Protein AF-A0A3D0R6S1-F1 (afdb_monomer_lite)

Secondary structure (DSSP, 8-state):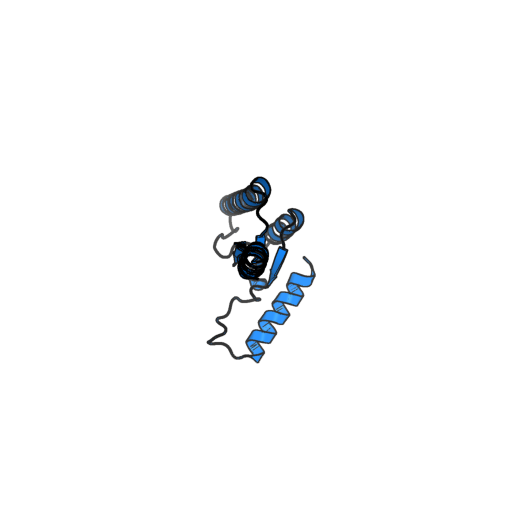
-HHHHHHHHHHHHHT--PPP----EEEEEETTSS----SHHHHHHHHHHHHHHHHHHHHTT--EEEEE-GGG--TTTHHHHHHHHHTT-EEEE--SS---GGGS-HHHHHHHHHHHHHHHTT-

Structure (mmCIF, N/CA/C/O backbone):
data_AF-A0A3D0R6S1-F1
#
_entry.id   AF-A0A3D0R6S1-F1
#
loop_
_atom_site.group_PDB
_atom_site.id
_atom_site.type_symbol
_atom_site.label_atom_id
_atom_site.label_alt_id
_atom_site.label_comp_id
_atom_site.label_asym_id
_atom_site.label_entity_id
_atom_site.label_seq_id
_atom_site.pdbx_PDB_ins_code
_atom_site.Cartn_x
_atom_site.Cartn_y
_atom_site.Cartn_z
_atom_site.occupancy
_atom_site.B_iso_or_equiv
_atom_site.auth_seq_id
_atom_site.auth_comp_id
_atom_site.auth_asym_id
_atom_site.auth_atom_id
_atom_site.pdbx_PDB_model_num
ATOM 1 N N . MET A 1 1 ? -55.504 -23.210 16.073 1.00 69.56 1 MET A N 1
ATOM 2 C CA . MET A 1 1 ? -54.594 -23.336 14.905 1.00 69.56 1 MET A CA 1
ATOM 3 C C . MET A 1 1 ? -54.189 -21.994 14.305 1.00 69.56 1 MET A C 1
ATOM 5 O O . MET A 1 1 ? -53.000 -21.746 14.192 1.00 69.56 1 MET A O 1
ATOM 9 N N . ARG A 1 2 ? -55.126 -21.107 13.949 1.00 77.31 2 ARG A N 1
ATOM 10 C CA . ARG A 1 2 ? -54.822 -19.844 13.248 1.00 77.31 2 ARG A CA 1
ATOM 11 C C . ARG A 1 2 ? -53.953 -18.862 14.054 1.00 77.31 2 ARG A C 1
ATOM 13 O O . ARG A 1 2 ? -52.995 -18.320 13.527 1.00 77.31 2 ARG A O 1
ATOM 20 N N . SER A 1 3 ? -54.228 -18.709 15.346 1.00 76.56 3 SER A N 1
ATOM 21 C CA . SER A 1 3 ? -53.427 -17.905 16.282 1.00 76.56 3 SER A CA 1
ATOM 22 C C . SER A 1 3 ? -52.035 -18.492 16.549 1.00 76.56 3 SER A C 1
ATOM 24 O O . SER A 1 3 ? -51.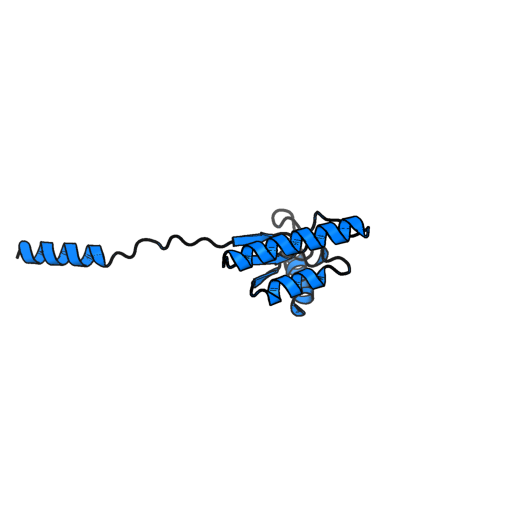077 -17.743 16.690 1.00 76.56 3 SER A O 1
ATOM 26 N N . PHE A 1 4 ? -51.905 -19.822 16.535 1.00 83.25 4 PHE A N 1
ATOM 27 C CA . PHE A 1 4 ? -50.611 -20.505 16.627 1.00 83.25 4 PHE A CA 1
ATOM 28 C C . PHE A 1 4 ? -49.764 -20.266 15.370 1.00 83.25 4 PHE A C 1
ATOM 30 O O . PHE A 1 4 ? -48.599 -19.909 15.473 1.00 83.25 4 PHE A O 1
ATOM 37 N N . LEU A 1 5 ? -50.372 -20.365 14.184 1.00 78.88 5 LEU A N 1
ATOM 38 C CA . LEU A 1 5 ? -49.717 -20.050 12.910 1.00 78.88 5 LEU A CA 1
ATOM 39 C C . LEU A 1 5 ? -49.250 -18.591 12.838 1.00 78.88 5 LEU A C 1
ATOM 41 O O . LEU A 1 5 ? -48.135 -18.345 12.396 1.00 78.88 5 LEU A O 1
ATOM 45 N N . ILE A 1 6 ? -50.058 -17.638 13.314 1.00 81.06 6 ILE A N 1
ATOM 46 C CA . ILE A 1 6 ? -49.673 -16.217 13.378 1.00 81.06 6 ILE A CA 1
ATOM 47 C C . ILE A 1 6 ? -48.500 -16.012 14.345 1.00 81.06 6 ILE A C 1
ATOM 49 O O . ILE A 1 6 ? -47.549 -15.315 14.006 1.00 81.06 6 ILE A O 1
ATOM 53 N N . ALA A 1 7 ? -48.525 -16.650 15.519 1.00 81.00 7 ALA A N 1
ATOM 54 C CA . ALA A 1 7 ? -47.427 -16.566 16.481 1.00 81.00 7 ALA A CA 1
ATOM 55 C C . ALA A 1 7 ? -46.117 -17.144 15.914 1.00 81.00 7 ALA A C 1
ATOM 57 O O . ALA A 1 7 ? -45.063 -16.531 16.064 1.00 81.00 7 ALA A O 1
ATOM 58 N N . VAL A 1 8 ? -46.194 -18.274 15.202 1.00 81.88 8 VAL A N 1
ATOM 59 C CA . VAL A 1 8 ? -45.047 -18.885 14.513 1.00 81.88 8 VAL A CA 1
ATOM 60 C C . VAL A 1 8 ? -44.512 -17.964 13.411 1.00 81.88 8 VAL A C 1
ATOM 62 O O . VAL A 1 8 ? -43.308 -17.734 13.350 1.00 81.88 8 VAL A O 1
ATOM 65 N N . PHE A 1 9 ? -45.378 -17.380 12.579 1.00 76.62 9 PHE A N 1
ATOM 66 C CA . PHE A 1 9 ? -44.953 -16.502 11.481 1.00 76.62 9 PHE A CA 1
ATOM 67 C C . PHE A 1 9 ? -44.290 -15.205 11.980 1.00 76.62 9 PHE A C 1
ATOM 69 O O . PHE A 1 9 ? -43.270 -14.771 11.438 1.00 76.62 9 PHE A O 1
ATOM 76 N N . SER A 1 10 ? -44.819 -14.617 13.057 1.00 74.62 10 SER A N 1
ATOM 77 C CA . SER A 1 10 ? -44.218 -13.446 13.701 1.00 74.62 10 SER A CA 1
ATOM 78 C C . SER A 1 10 ? -42.859 -13.778 14.316 1.00 74.62 10 SER A C 1
ATOM 80 O O . SER A 1 10 ? -41.918 -13.012 14.142 1.00 74.62 10 SER A O 1
ATOM 82 N N . PHE A 1 11 ? -42.716 -14.940 14.964 1.00 75.25 11 PHE A N 1
ATOM 83 C CA . PHE A 1 11 ? -41.446 -15.375 15.555 1.00 75.25 11 PHE A CA 1
ATOM 84 C C . PHE A 1 11 ? -40.350 -15.596 14.498 1.00 75.25 11 PHE A C 1
ATOM 86 O O . PHE A 1 11 ? -39.215 -15.168 14.690 1.00 75.25 11 PHE A O 1
ATOM 93 N N . VAL A 1 12 ? -40.695 -16.172 13.340 1.00 74.31 12 VAL A N 1
ATOM 94 C CA . VAL A 1 12 ? -39.759 -16.364 12.213 1.00 74.31 12 VAL A CA 1
ATOM 95 C C . VAL A 1 12 ? -39.303 -15.028 11.606 1.00 74.31 12 VAL A C 1
ATOM 97 O O . VAL A 1 12 ? -38.155 -14.897 11.186 1.00 74.31 12 VAL A O 1
ATOM 100 N N . SER A 1 13 ? -40.160 -14.004 11.620 1.00 67.12 13 SER A N 1
ATOM 101 C CA . SER A 1 13 ? -39.821 -12.669 11.103 1.00 67.12 13 SER A CA 1
ATOM 102 C C . SER A 1 13 ? -38.789 -11.935 11.977 1.00 67.12 13 SER A C 1
ATOM 104 O O . SER A 1 13 ? -37.973 -11.186 11.449 1.00 67.12 13 SER A O 1
ATOM 106 N N . PHE A 1 14 ? -38.760 -12.191 13.292 1.00 64.06 14 PHE A N 1
ATOM 107 C CA . PHE A 1 14 ? -37.739 -11.650 14.207 1.00 64.06 14 PHE A CA 1
ATOM 108 C C . PHE A 1 14 ? -36.367 -12.330 14.075 1.00 64.06 14 PHE A C 1
ATOM 110 O O . PHE A 1 14 ? -35.365 -11.759 14.496 1.00 64.06 14 PHE A O 1
ATOM 117 N N . LEU A 1 15 ? -36.307 -13.526 13.479 1.00 64.69 15 LEU A N 1
ATOM 118 C CA . LEU A 1 15 ? -35.059 -14.251 13.204 1.00 64.69 15 LEU A CA 1
ATOM 119 C C . LEU A 1 15 ? -34.426 -13.868 11.859 1.00 64.69 15 LEU A C 1
ATOM 121 O O . LEU A 1 15 ? -33.357 -14.371 11.512 1.00 64.69 15 LEU A O 1
ATOM 125 N N . SER A 1 16 ? -35.069 -12.985 11.091 1.00 66.25 16 SER A N 1
ATOM 126 C CA . SER A 1 16 ? -34.492 -12.457 9.859 1.00 66.25 16 SER A CA 1
ATOM 127 C C . SER A 1 16 ? -33.424 -11.421 10.205 1.00 66.25 16 SER A C 1
ATOM 129 O O . SER A 1 16 ? -33.709 -10.233 10.347 1.00 66.25 16 SER A O 1
ATOM 131 N N . PHE A 1 17 ? -32.179 -11.876 10.348 1.00 69.19 17 PHE A N 1
ATOM 132 C CA . PHE A 1 17 ? -31.012 -10.999 10.344 1.00 69.19 17 PHE A CA 1
ATOM 133 C C . PHE A 1 17 ? -30.964 -10.275 8.994 1.00 69.19 17 PHE A C 1
ATOM 135 O O . PHE A 1 17 ? -30.665 -10.873 7.961 1.00 69.19 17 PHE A O 1
ATOM 142 N N . GLY A 1 18 ? -31.317 -8.989 8.987 1.00 69.19 18 GLY A N 1
ATOM 143 C CA . GLY A 1 18 ? -31.090 -8.129 7.831 1.00 69.19 18 GLY A CA 1
ATOM 144 C C . GLY A 1 18 ? -29.599 -8.084 7.492 1.00 69.19 18 GLY A C 1
ATOM 145 O O . GLY A 1 18 ? -28.757 -8.202 8.381 1.00 69.19 18 GLY A O 1
ATOM 146 N N . GLN A 1 19 ? -29.279 -7.917 6.209 1.00 74.31 19 GLN A N 1
ATOM 147 C CA . GLN A 1 19 ? -27.900 -7.817 5.728 1.00 74.31 19 GLN A CA 1
ATOM 148 C C . GLN A 1 19 ? -27.116 -6.781 6.552 1.00 74.31 19 GLN A C 1
ATOM 150 O O . GLN A 1 19 ? -27.548 -5.630 6.681 1.00 74.31 19 GLN A O 1
ATOM 155 N N . THR A 1 20 ? -25.978 -7.189 7.118 1.00 77.25 20 THR A N 1
ATOM 156 C CA . THR A 1 20 ? -25.064 -6.285 7.820 1.00 77.25 20 THR A CA 1
ATOM 157 C C . THR A 1 20 ? -24.597 -5.203 6.849 1.00 77.25 20 THR A C 1
ATOM 159 O O . THR A 1 20 ? -24.156 -5.482 5.733 1.00 77.25 20 THR A O 1
ATOM 162 N N . ARG A 1 21 ? -24.759 -3.935 7.240 1.00 85.94 21 ARG A N 1
ATOM 163 C CA . ARG A 1 21 ? -24.334 -2.781 6.435 1.00 85.94 21 ARG A CA 1
ATOM 164 C C . ARG A 1 21 ? -22.883 -2.456 6.752 1.00 85.94 21 ARG A C 1
ATOM 166 O O . ARG A 1 21 ? -22.597 -1.481 7.437 1.00 85.94 21 ARG A O 1
ATOM 173 N N . GLU A 1 22 ? -21.993 -3.316 6.288 1.00 90.81 22 GLU A N 1
ATOM 174 C CA . GLU A 1 22 ? -20.554 -3.163 6.474 1.00 90.81 22 GLU A CA 1
ATOM 175 C C . GLU A 1 22 ? -19.912 -2.587 5.213 1.00 90.81 22 GLU A C 1
ATOM 177 O O . GLU A 1 22 ? -20.340 -2.863 4.090 1.00 90.81 22 GLU A O 1
ATOM 182 N N . ILE A 1 23 ? -18.878 -1.773 5.413 1.00 93.88 23 ILE A N 1
ATOM 183 C CA . ILE A 1 23 ? -18.016 -1.269 4.347 1.00 93.88 23 ILE A CA 1
ATOM 184 C C . ILE A 1 23 ? -16.562 -1.535 4.729 1.00 93.88 23 ILE A C 1
ATOM 186 O O . ILE A 1 23 ? -16.203 -1.460 5.903 1.00 93.88 23 ILE A O 1
ATOM 190 N N . ALA A 1 24 ? -15.727 -1.826 3.735 1.00 96.06 24 ALA A N 1
ATOM 191 C CA . ALA A 1 24 ? -14.282 -1.893 3.899 1.00 96.06 24 ALA A CA 1
ATOM 192 C C . ALA A 1 24 ? -13.657 -0.619 3.326 1.00 96.06 24 ALA A C 1
ATOM 194 O O . ALA A 1 24 ? -13.965 -0.233 2.198 1.00 96.06 24 ALA A O 1
ATOM 195 N N . ILE A 1 25 ? -12.777 0.021 4.096 1.00 97.19 25 ILE A N 1
ATOM 196 C CA . ILE A 1 25 ? -11.981 1.151 3.616 1.00 97.19 25 ILE A CA 1
ATOM 197 C C . ILE A 1 25 ? -10.637 0.619 3.126 1.00 97.19 25 ILE A C 1
ATOM 199 O O . ILE A 1 25 ? -9.860 0.045 3.896 1.00 97.19 25 ILE A O 1
ATOM 203 N N . THR A 1 26 ? -10.367 0.812 1.838 1.00 97.50 26 THR A N 1
ATOM 204 C CA . THR A 1 26 ? -9.099 0.450 1.202 1.00 97.50 26 THR A CA 1
ATOM 205 C C . THR A 1 26 ? -8.412 1.687 0.642 1.00 97.50 26 THR A C 1
ATOM 207 O O . THR A 1 26 ? -9.071 2.644 0.233 1.00 97.50 26 THR A O 1
ATOM 210 N N . ILE A 1 27 ? -7.080 1.691 0.672 1.00 96.00 27 ILE A N 1
ATOM 211 C CA . ILE A 1 27 ? -6.255 2.813 0.220 1.00 96.00 27 ILE A CA 1
ATOM 212 C C . ILE A 1 27 ? -5.219 2.270 -0.752 1.00 96.00 27 ILE A C 1
ATOM 214 O O . ILE A 1 27 ? -4.276 1.603 -0.331 1.00 96.00 27 ILE A O 1
ATOM 218 N N . ASP A 1 28 ? -5.397 2.562 -2.033 1.00 95.31 28 ASP A N 1
ATOM 219 C CA . ASP A 1 28 ? -4.476 2.128 -3.081 1.00 95.31 28 ASP A CA 1
ATOM 220 C C . ASP A 1 28 ? -3.298 3.102 -3.218 1.00 95.31 28 ASP A C 1
ATOM 222 O O . ASP A 1 28 ? -3.289 4.203 -2.655 1.00 95.31 28 ASP A O 1
ATOM 226 N N . ASP A 1 29 ? -2.289 2.685 -3.978 1.00 93.50 29 ASP A N 1
ATOM 227 C CA . ASP A 1 29 ? -1.135 3.501 -4.361 1.00 93.50 29 ASP A CA 1
ATOM 228 C C . ASP A 1 29 ? -0.277 4.019 -3.194 1.00 93.50 29 ASP A C 1
ATOM 230 O O . ASP A 1 29 ? 0.411 5.049 -3.294 1.00 93.50 29 ASP A O 1
ATOM 234 N N . LEU A 1 30 ? -0.253 3.267 -2.088 1.00 93.44 30 LEU A N 1
ATOM 235 C CA . LEU A 1 30 ? 0.719 3.489 -1.024 1.00 93.44 30 LEU A CA 1
ATOM 236 C C . LEU A 1 30 ? 2.153 3.212 -1.522 1.00 93.44 30 LEU A C 1
ATOM 238 O O . LEU A 1 30 ? 2.360 2.352 -2.385 1.00 93.44 30 LEU A O 1
ATOM 242 N N . PRO A 1 31 ? 3.174 3.885 -0.952 1.00 73.69 31 PRO A N 1
ATOM 243 C CA . PRO A 1 31 ? 3.088 4.876 0.126 1.00 73.69 31 PRO A CA 1
ATOM 244 C C . PRO A 1 31 ? 2.719 6.300 -0.328 1.00 73.69 31 PRO A C 1
ATOM 246 O O . PRO A 1 31 ? 2.178 7.027 0.490 1.00 73.69 31 PRO A O 1
ATOM 249 N N . PHE A 1 32 ? 2.986 6.686 -1.585 1.00 73.50 32 PHE A N 1
ATOM 250 C CA . PHE A 1 32 ? 2.382 7.816 -2.321 1.00 73.50 32 PHE A CA 1
ATOM 251 C C . PHE A 1 32 ? 2.993 7.895 -3.730 1.00 73.50 32 PHE A C 1
ATOM 253 O O . PHE A 1 32 ? 4.110 8.391 -3.888 1.00 73.50 32 PHE A O 1
ATOM 260 N N . VAL A 1 33 ? 2.252 7.519 -4.774 1.00 62.03 33 VAL A N 1
ATOM 261 C CA . VAL A 1 33 ? 2.732 7.658 -6.168 1.00 62.03 33 VAL A CA 1
ATOM 262 C C . VAL A 1 33 ? 2.868 9.130 -6.599 1.00 62.03 33 VAL A C 1
ATOM 264 O O . VAL A 1 33 ? 3.733 9.477 -7.401 1.00 62.03 33 VAL A O 1
ATOM 267 N N . ALA A 1 34 ? 2.053 10.032 -6.039 1.00 53.75 34 ALA A N 1
ATOM 268 C CA . ALA A 1 34 ? 1.957 11.422 -6.500 1.00 53.75 34 ALA A CA 1
ATOM 269 C C . ALA A 1 34 ? 2.867 12.431 -5.766 1.00 53.75 34 ALA A C 1
ATOM 271 O O . ALA A 1 34 ? 3.022 13.564 -6.228 1.00 53.75 34 ALA A O 1
ATOM 272 N N . SER A 1 35 ? 3.471 12.067 -4.628 1.00 63.34 35 SER A N 1
ATOM 273 C CA . SER A 1 35 ? 4.273 13.003 -3.823 1.00 63.34 35 SER A CA 1
ATOM 274 C C . SER A 1 35 ? 5.763 12.737 -4.009 1.00 63.34 35 SER A C 1
ATOM 276 O O . SER A 1 35 ? 6.340 11.886 -3.335 1.00 63.34 35 SER A O 1
ATOM 278 N N . LYS A 1 36 ? 6.411 13.487 -4.908 1.00 69.19 36 LYS A N 1
ATOM 279 C CA . LYS A 1 36 ? 7.874 13.448 -5.043 1.00 69.19 36 LYS A CA 1
ATOM 280 C C . LYS A 1 36 ? 8.513 13.900 -3.733 1.00 69.19 36 LYS A C 1
ATOM 282 O O . LYS A 1 36 ? 8.400 15.063 -3.381 1.00 69.19 36 LYS A O 1
ATOM 287 N N . MET A 1 37 ? 9.203 13.017 -3.019 1.00 80.81 37 MET A N 1
ATOM 288 C CA . MET A 1 37 ? 9.981 13.368 -1.818 1.00 80.81 37 MET A CA 1
ATOM 289 C C . MET A 1 37 ? 11.418 13.754 -2.192 1.00 80.81 37 MET A C 1
ATOM 291 O O . MET A 1 37 ? 12.384 13.269 -1.617 1.00 80.81 37 MET A O 1
ATOM 295 N N . ASP A 1 38 ? 11.552 14.584 -3.223 1.00 84.38 38 ASP A N 1
ATOM 296 C CA . ASP A 1 38 ? 12.824 14.981 -3.836 1.00 84.38 38 ASP A CA 1
ATOM 297 C C . ASP A 1 38 ? 13.447 16.231 -3.197 1.00 84.38 38 ASP A C 1
ATOM 299 O O . ASP A 1 38 ? 14.644 16.472 -3.332 1.00 84.38 38 ASP A O 1
ATOM 303 N N . THR A 1 39 ? 12.649 17.013 -2.470 1.00 88.44 39 THR A N 1
ATOM 304 C CA . THR A 1 39 ? 13.095 18.182 -1.708 1.00 88.44 39 THR A CA 1
ATOM 305 C C . THR A 1 39 ? 12.669 18.065 -0.245 1.00 88.44 39 THR A C 1
ATOM 307 O O . THR A 1 39 ? 11.625 17.463 0.032 1.00 88.44 39 THR A O 1
ATOM 310 N N . PRO A 1 40 ? 13.390 18.699 0.702 1.00 88.62 40 PRO A N 1
ATOM 311 C CA . PRO A 1 40 ? 13.001 18.699 2.114 1.00 88.62 40 PRO A CA 1
ATOM 312 C C . PRO A 1 40 ? 11.560 19.180 2.340 1.00 88.62 40 PRO A C 1
ATOM 314 O O . PRO A 1 40 ? 10.816 18.588 3.116 1.00 88.62 40 PRO A O 1
ATOM 317 N N . GLY A 1 41 ? 11.129 20.210 1.602 1.00 90.12 41 GLY A N 1
ATOM 318 C CA . GLY A 1 41 ? 9.768 20.737 1.697 1.00 90.12 41 GLY A CA 1
ATOM 319 C C . GLY A 1 41 ? 8.699 19.772 1.176 1.00 90.12 41 GLY A C 1
ATOM 320 O O . GLY A 1 41 ? 7.628 19.667 1.773 1.00 90.12 41 GLY A O 1
ATOM 321 N N . ASN A 1 42 ? 8.965 19.048 0.082 1.00 87.56 42 ASN A N 1
ATOM 322 C CA . ASN A 1 42 ? 8.027 18.035 -0.405 1.00 87.56 42 ASN A CA 1
ATOM 323 C C . ASN A 1 42 ? 7.971 16.816 0.520 1.00 87.56 42 ASN A C 1
ATOM 325 O O . ASN A 1 42 ? 6.882 16.314 0.793 1.00 87.56 42 ASN A O 1
ATOM 329 N N . GLN A 1 43 ? 9.123 16.376 1.031 1.00 87.56 43 GLN A N 1
ATOM 330 C CA . GLN A 1 43 ? 9.217 15.296 2.009 1.00 87.56 43 GLN A CA 1
ATOM 331 C C . GLN A 1 43 ? 8.404 15.617 3.265 1.00 87.56 43 GLN A C 1
ATOM 333 O O . GLN A 1 43 ? 7.561 14.813 3.656 1.00 87.56 43 GLN A O 1
ATOM 338 N N . GLN A 1 44 ? 8.592 16.803 3.844 1.00 90.06 44 GLN A N 1
ATOM 339 C CA . GLN A 1 44 ? 7.853 17.230 5.030 1.00 90.06 44 GLN A CA 1
ATOM 340 C C . GLN A 1 44 ? 6.337 17.223 4.787 1.00 90.06 44 GLN A C 1
ATOM 342 O O . GLN A 1 44 ? 5.584 16.650 5.570 1.00 90.06 44 GLN A O 1
ATOM 347 N N . ARG A 1 45 ? 5.880 17.774 3.655 1.00 89.56 45 ARG A N 1
ATOM 348 C CA . ARG A 1 45 ? 4.453 17.759 3.297 1.00 89.56 45 ARG A CA 1
ATOM 349 C C . ARG A 1 45 ? 3.899 16.350 3.097 1.00 89.56 45 ARG A C 1
ATOM 351 O O . ARG A 1 45 ? 2.745 16.113 3.444 1.00 89.56 45 ARG A O 1
ATOM 358 N N . ALA A 1 46 ? 4.676 15.438 2.511 1.00 89.00 46 ALA A N 1
ATOM 359 C CA . ALA A 1 46 ? 4.262 14.048 2.334 1.00 89.00 46 ALA A CA 1
ATOM 360 C C . ALA A 1 46 ? 4.082 13.357 3.693 1.00 89.00 46 ALA A C 1
ATOM 362 O O . ALA A 1 46 ? 3.034 12.759 3.926 1.00 89.00 46 ALA A O 1
ATOM 363 N N . ILE A 1 47 ? 5.046 13.533 4.605 1.00 90.00 47 ILE A N 1
ATOM 364 C CA . ILE A 1 47 ? 4.977 13.023 5.981 1.00 90.00 47 ILE A CA 1
ATOM 365 C C . ILE A 1 47 ? 3.738 13.581 6.692 1.00 90.00 47 ILE A C 1
ATOM 367 O O . ILE A 1 47 ? 2.908 12.820 7.171 1.00 90.00 47 ILE A O 1
ATOM 371 N N . GLU A 1 48 ? 3.537 14.899 6.681 1.00 92.25 48 GLU A N 1
ATOM 372 C CA . GLU A 1 48 ? 2.393 15.536 7.350 1.00 92.25 48 GLU A CA 1
ATOM 373 C C . GLU A 1 48 ? 1.031 15.099 6.801 1.00 92.25 48 GLU A C 1
ATOM 375 O O . GLU A 1 48 ? 0.036 15.095 7.528 1.00 92.25 48 GLU A O 1
ATOM 380 N N . ARG A 1 49 ? 0.942 14.807 5.500 1.00 91.12 49 ARG A N 1
ATOM 381 C CA . ARG A 1 49 ? -0.292 14.305 4.880 1.00 91.12 49 ARG A CA 1
ATOM 382 C C . ARG A 1 49 ? -0.541 12.854 5.264 1.00 91.12 49 ARG A C 1
ATOM 384 O O . ARG A 1 49 ? -1.671 12.527 5.617 1.00 91.12 49 ARG A O 1
ATOM 391 N N . PHE A 1 50 ? 0.499 12.022 5.226 1.00 92.88 50 PHE A N 1
ATOM 392 C CA . PHE A 1 50 ? 0.417 10.629 5.659 1.00 92.88 50 PHE A CA 1
ATOM 393 C C . PHE A 1 50 ? -0.023 10.529 7.118 1.00 92.88 50 PHE A C 1
ATOM 395 O O . PHE A 1 50 ? -0.948 9.800 7.459 1.00 92.88 50 PHE A O 1
ATOM 402 N N . ASP A 1 51 ? 0.605 11.333 7.968 1.00 93.81 51 ASP A N 1
ATOM 403 C CA . ASP A 1 51 ? 0.361 11.342 9.400 1.00 93.81 51 ASP A CA 1
ATOM 404 C C . ASP A 1 51 ? -1.067 11.758 9.720 1.00 93.81 51 ASP A C 1
ATOM 406 O O . ASP A 1 51 ? -1.717 11.121 10.543 1.00 93.81 51 ASP A O 1
ATOM 410 N N . ARG A 1 52 ? -1.588 12.771 9.021 1.00 95.31 52 ARG A N 1
ATOM 411 C CA . ARG A 1 52 ? -2.988 13.181 9.156 1.00 95.31 52 ARG A CA 1
ATOM 412 C C . ARG A 1 52 ? -3.965 12.097 8.715 1.00 95.31 52 ARG A C 1
ATOM 414 O O . ARG A 1 52 ? -4.984 11.927 9.373 1.00 95.31 52 ARG A O 1
ATOM 421 N N . LEU A 1 53 ? -3.665 11.372 7.638 1.00 94.38 53 LEU A N 1
ATOM 422 C CA . LEU A 1 53 ? -4.485 10.248 7.181 1.00 94.38 53 LEU A CA 1
ATOM 423 C C . LEU A 1 53 ? -4.528 9.133 8.235 1.00 94.38 53 LEU A C 1
ATOM 425 O O . LEU A 1 53 ? -5.611 8.713 8.632 1.00 94.38 53 LEU A O 1
ATOM 429 N N . VAL A 1 54 ? -3.362 8.692 8.714 1.00 96.19 54 VAL A N 1
ATOM 430 C CA . VAL A 1 54 ? -3.246 7.654 9.751 1.00 96.19 54 VAL A CA 1
ATOM 431 C C . VAL A 1 54 ? -3.959 8.090 11.028 1.00 96.19 54 VAL A C 1
ATOM 433 O O . VAL A 1 54 ? -4.774 7.338 11.555 1.00 96.19 54 VAL A O 1
ATOM 436 N N . GLN A 1 55 ? -3.707 9.316 11.494 1.00 97.81 55 GLN A N 1
ATOM 437 C CA . GLN A 1 55 ? -4.322 9.840 12.711 1.00 97.81 55 GLN A CA 1
ATOM 438 C C . GLN A 1 55 ? -5.844 9.912 12.586 1.00 97.81 55 GLN A C 1
ATOM 440 O O . GLN A 1 55 ? -6.546 9.488 13.494 1.00 97.81 55 GLN A O 1
ATOM 445 N N . PHE A 1 56 ? -6.362 10.367 11.442 1.00 97.62 56 PHE A N 1
ATOM 446 C CA . PHE A 1 56 ? -7.802 10.412 11.200 1.00 97.62 56 PHE A CA 1
ATOM 447 C C . PHE A 1 56 ? -8.447 9.024 11.306 1.00 97.62 56 PHE A C 1
ATOM 449 O O . PHE A 1 56 ? -9.497 8.886 11.932 1.00 97.62 56 PHE A O 1
ATOM 456 N N . LEU A 1 57 ? -7.826 7.995 10.722 1.00 97.88 57 LEU A N 1
ATOM 457 C CA . LEU A 1 57 ? -8.332 6.623 10.803 1.00 97.88 57 LEU A CA 1
ATOM 458 C C . LEU A 1 57 ? -8.307 6.094 12.244 1.00 97.88 57 LEU A C 1
ATOM 460 O O . LEU A 1 57 ? -9.280 5.482 12.681 1.00 97.88 57 LEU A O 1
ATOM 464 N N . VAL A 1 58 ? -7.232 6.373 12.990 1.00 98.31 58 VAL A N 1
ATOM 465 C CA . VAL A 1 58 ? -7.095 5.985 14.403 1.00 98.31 58 VAL A CA 1
ATOM 466 C C . VAL A 1 58 ? -8.150 6.675 15.271 1.00 98.31 58 VAL A C 1
ATOM 468 O O . VAL A 1 58 ? -8.873 5.998 16.000 1.00 98.31 58 VAL A O 1
ATOM 471 N N . ASP A 1 59 ? -8.284 7.998 15.160 1.00 98.38 59 ASP A N 1
ATOM 472 C CA . ASP A 1 59 ? -9.200 8.804 15.979 1.00 98.38 59 ASP A CA 1
ATOM 473 C C . ASP A 1 59 ? -10.664 8.402 15.776 1.00 98.38 59 ASP A C 1
ATOM 475 O O . ASP A 1 59 ? -11.459 8.434 16.713 1.00 98.38 59 ASP A O 1
ATOM 479 N N . ASN A 1 60 ? -11.016 7.996 14.554 1.00 97.94 60 ASN A N 1
ATOM 480 C CA . ASN A 1 60 ? -12.367 7.559 14.206 1.00 97.94 60 ASN A CA 1
ATOM 481 C C . ASN A 1 60 ? -12.557 6.040 14.320 1.00 97.94 60 ASN A C 1
ATOM 483 O O . ASN A 1 60 ? -13.628 5.542 13.978 1.00 97.94 60 ASN A O 1
ATOM 487 N N . GLN A 1 61 ? -11.541 5.303 14.784 1.00 97.19 61 GLN A N 1
ATOM 488 C CA . GLN A 1 61 ? -11.575 3.846 14.943 1.00 97.19 61 GLN A CA 1
ATOM 489 C C . GLN A 1 61 ? -11.979 3.116 13.649 1.00 97.19 61 GLN A C 1
ATOM 491 O O . GLN A 1 61 ? -12.701 2.118 13.677 1.00 97.19 61 GLN A O 1
ATOM 496 N N . VAL A 1 62 ? -11.525 3.627 12.502 1.00 97.12 62 VAL A N 1
ATOM 497 C CA . VAL A 1 62 ? -11.846 3.081 11.181 1.00 97.12 62 VAL A CA 1
ATOM 498 C C . VAL A 1 62 ? -10.760 2.082 10.780 1.00 97.12 62 VAL A C 1
ATOM 500 O O . VAL A 1 62 ? -9.638 2.502 10.486 1.00 97.12 62 VAL A O 1
ATOM 503 N N . PRO A 1 63 ? -11.051 0.769 10.728 1.00 97.31 63 PRO A N 1
ATOM 504 C CA . PRO A 1 63 ? -10.104 -0.195 10.191 1.00 97.31 63 PRO A CA 1
ATOM 505 C C . PRO A 1 63 ? -9.897 0.058 8.695 1.00 97.31 63 PRO A C 1
ATOM 507 O O . PRO A 1 63 ? -10.846 0.327 7.955 1.00 97.31 63 PRO A O 1
ATOM 510 N N . ALA A 1 64 ? -8.651 -0.058 8.244 1.00 98.00 64 ALA A N 1
ATOM 511 C CA . ALA A 1 64 ? -8.281 0.164 6.854 1.00 98.00 64 ALA A CA 1
ATOM 512 C C . ALA A 1 64 ? -7.265 -0.874 6.368 1.00 98.00 64 ALA A C 1
ATOM 514 O O . ALA A 1 64 ? -6.486 -1.429 7.150 1.00 98.00 64 ALA A O 1
ATOM 515 N N . THR A 1 65 ? -7.274 -1.116 5.057 1.00 98.38 65 THR A N 1
ATOM 516 C CA . THR A 1 65 ? -6.249 -1.906 4.362 1.00 98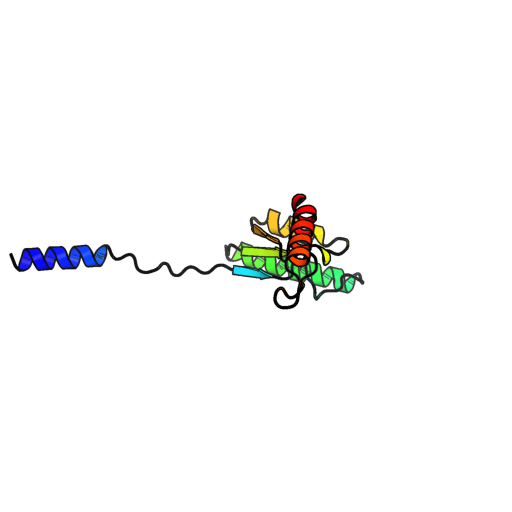.38 65 THR A CA 1
ATOM 517 C C . THR A 1 65 ? -5.579 -1.050 3.295 1.00 98.38 65 THR A C 1
ATOM 519 O O . THR A 1 65 ? -6.253 -0.493 2.433 1.00 98.38 65 THR A O 1
ATOM 522 N N . GLY A 1 66 ? -4.256 -0.932 3.352 1.00 97.12 66 GLY A N 1
ATOM 523 C CA . GLY A 1 66 ? -3.464 -0.215 2.359 1.00 97.12 66 GLY A CA 1
ATOM 524 C C . GLY A 1 66 ? -2.865 -1.157 1.317 1.00 97.12 66 GLY A C 1
ATOM 525 O O . GLY A 1 66 ? -2.269 -2.162 1.693 1.00 97.12 66 GLY A O 1
ATOM 526 N N . PHE A 1 67 ? -2.972 -0.833 0.030 1.00 97.75 67 PHE A N 1
ATOM 527 C CA . PHE A 1 67 ? -2.378 -1.596 -1.067 1.00 97.75 67 PHE A CA 1
ATOM 528 C C . PHE A 1 67 ? -1.168 -0.855 -1.654 1.00 97.75 67 PHE A C 1
ATOM 530 O O . PHE A 1 67 ? -1.241 0.319 -2.016 1.00 97.75 67 PHE A O 1
ATOM 537 N N . ILE A 1 68 ? -0.025 -1.544 -1.707 1.00 97.31 68 ILE A N 1
ATOM 538 C CA . ILE A 1 68 ? 1.292 -0.944 -1.957 1.00 97.31 68 ILE A CA 1
ATOM 539 C C . ILE A 1 68 ? 1.785 -1.264 -3.364 1.00 97.31 68 ILE A C 1
ATOM 541 O O . ILE A 1 68 ? 1.896 -2.436 -3.724 1.00 97.31 68 ILE A O 1
ATOM 545 N N . ILE A 1 69 ? 2.214 -0.247 -4.111 1.00 96.62 69 ILE A N 1
ATOM 546 C CA . ILE A 1 69 ? 2.991 -0.468 -5.337 1.00 96.62 69 ILE A CA 1
ATOM 547 C C . ILE A 1 69 ? 4.454 -0.663 -4.940 1.00 96.62 69 ILE A C 1
ATOM 549 O O . ILE A 1 69 ? 5.187 0.297 -4.689 1.00 96.62 69 ILE A O 1
ATOM 553 N N . ALA A 1 70 ? 4.902 -1.917 -4.873 1.00 96.19 70 ALA A N 1
ATOM 554 C CA . ALA A 1 70 ? 6.206 -2.252 -4.295 1.00 96.19 70 ALA A CA 1
ATOM 555 C C . ALA A 1 70 ? 7.394 -1.612 -5.043 1.00 96.19 70 ALA A C 1
ATOM 557 O O . ALA A 1 70 ? 8.408 -1.275 -4.433 1.00 96.19 70 ALA A O 1
ATOM 558 N N . GLY A 1 71 ? 7.276 -1.404 -6.357 1.00 94.62 71 GLY A N 1
ATOM 559 C CA . GLY A 1 71 ? 8.290 -0.734 -7.173 1.00 94.62 71 GLY A CA 1
ATOM 560 C C . GLY A 1 71 ? 8.279 0.792 -7.079 1.00 94.62 71 GLY A C 1
ATOM 561 O O . GLY A 1 71 ? 9.231 1.423 -7.534 1.00 94.62 71 GLY A O 1
ATOM 562 N N . ALA A 1 72 ? 7.243 1.388 -6.482 1.00 92.44 72 ALA A N 1
ATOM 563 C CA . ALA A 1 72 ? 7.136 2.832 -6.279 1.00 92.44 72 ALA A CA 1
ATOM 564 C C . ALA A 1 72 ? 7.691 3.290 -4.921 1.00 92.44 72 ALA A C 1
ATOM 566 O O . ALA A 1 72 ? 7.742 4.491 -4.660 1.00 92.44 72 ALA A O 1
ATOM 567 N N . ILE A 1 73 ? 8.118 2.358 -4.060 1.00 92.19 73 ILE A N 1
ATOM 568 C CA . ILE A 1 73 ? 8.668 2.683 -2.744 1.00 92.19 73 ILE A CA 1
ATOM 569 C C . ILE A 1 73 ? 9.999 3.424 -2.919 1.00 92.19 73 ILE A C 1
ATOM 571 O O . ILE A 1 73 ? 11.038 2.843 -3.238 1.00 92.19 73 ILE A O 1
ATOM 575 N N . GLY A 1 74 ? 9.967 4.732 -2.682 1.00 88.38 74 GLY A N 1
ATOM 576 C CA . GLY A 1 74 ? 11.139 5.593 -2.687 1.00 88.38 74 GLY A CA 1
ATOM 577 C C . GLY A 1 74 ? 11.974 5.491 -1.408 1.00 88.38 74 GLY A C 1
ATOM 578 O O . GLY A 1 74 ? 11.566 4.936 -0.383 1.00 88.38 74 GLY A O 1
ATOM 579 N N . LYS A 1 75 ? 13.164 6.100 -1.438 1.00 86.31 75 LYS A N 1
ATOM 580 C CA . LYS A 1 75 ? 14.046 6.195 -0.266 1.00 86.31 75 LYS A CA 1
ATOM 581 C C . LYS A 1 75 ? 13.315 6.877 0.897 1.00 86.31 75 LYS A C 1
ATOM 583 O O . LYS A 1 75 ? 12.784 7.970 0.742 1.00 86.31 75 LYS A O 1
ATOM 588 N N . GLY A 1 76 ? 13.317 6.235 2.065 1.00 85.94 76 GLY A N 1
ATOM 589 C CA . GLY A 1 76 ? 12.670 6.749 3.277 1.00 85.94 76 GLY A CA 1
ATOM 590 C C . GLY A 1 76 ? 11.151 6.553 3.336 1.00 85.94 76 GLY A C 1
ATOM 591 O O . GLY A 1 76 ? 10.571 6.781 4.390 1.00 85.94 76 GLY A O 1
ATOM 592 N N . GLN A 1 77 ? 10.507 6.080 2.263 1.00 90.94 77 GLN A N 1
ATOM 593 C CA . GLN A 1 77 ? 9.057 5.850 2.252 1.00 90.94 77 GLN A CA 1
ATOM 594 C C . GLN A 1 77 ? 8.638 4.540 2.927 1.00 90.94 77 GLN A C 1
ATOM 596 O O . GLN A 1 77 ? 7.477 4.398 3.297 1.00 90.94 77 GLN A O 1
ATOM 601 N N . TRP A 1 78 ? 9.570 3.606 3.143 1.00 93.50 78 TRP A N 1
ATOM 602 C CA . TRP A 1 78 ? 9.305 2.372 3.895 1.00 93.50 78 TRP A CA 1
ATOM 603 C C . TRP A 1 78 ? 8.769 2.655 5.307 1.00 93.50 78 TRP A C 1
ATOM 605 O O . TRP A 1 78 ? 7.846 1.990 5.765 1.00 93.50 78 TRP A O 1
ATOM 615 N N . ALA A 1 79 ? 9.254 3.727 5.943 1.00 92.62 79 ALA A N 1
ATOM 616 C CA . ALA A 1 79 ? 8.799 4.160 7.264 1.00 92.62 79 ALA A CA 1
ATOM 617 C C . ALA A 1 79 ? 7.298 4.509 7.306 1.00 92.62 79 ALA A C 1
ATOM 619 O O . ALA A 1 79 ? 6.666 4.394 8.354 1.00 92.62 79 ALA A O 1
ATOM 620 N N . PHE A 1 80 ? 6.697 4.911 6.180 1.00 93.81 80 PHE A N 1
ATOM 621 C CA . PHE A 1 80 ? 5.249 5.120 6.107 1.00 93.81 80 PHE A CA 1
ATOM 622 C C . PHE A 1 80 ? 4.484 3.806 6.225 1.00 93.81 80 PHE A C 1
ATOM 624 O O . PHE A 1 80 ? 3.483 3.742 6.934 1.00 93.81 80 PHE A O 1
ATOM 631 N N . LEU A 1 81 ? 4.978 2.747 5.585 1.00 95.88 81 LEU A N 1
ATOM 632 C CA . LEU A 1 81 ? 4.376 1.419 5.656 1.00 95.88 81 LEU A CA 1
ATOM 633 C C . LEU A 1 81 ? 4.480 0.858 7.079 1.00 95.88 81 LEU A C 1
ATOM 635 O O . LEU A 1 81 ? 3.485 0.399 7.635 1.00 95.88 81 LEU A O 1
ATOM 639 N N . GLU A 1 82 ? 5.652 0.988 7.705 1.00 96.31 82 GLU A N 1
ATOM 640 C CA . GLU A 1 82 ? 5.862 0.575 9.098 1.00 96.31 82 GLU A CA 1
ATOM 641 C C . GLU A 1 82 ? 4.933 1.332 10.045 1.00 96.31 82 GLU A C 1
ATOM 643 O O . GLU A 1 82 ? 4.295 0.721 10.898 1.00 96.31 82 GLU A O 1
ATOM 648 N N . LYS A 1 83 ? 4.783 2.650 9.854 1.00 95.31 83 LYS A N 1
ATOM 649 C CA . LYS A 1 83 ? 3.849 3.470 10.631 1.00 95.31 83 LYS A CA 1
ATOM 650 C C . LYS A 1 83 ? 2.395 3.032 10.441 1.00 95.31 83 LYS A C 1
ATOM 652 O O . LYS A 1 83 ? 1.662 2.956 11.422 1.00 95.31 83 LYS A O 1
ATOM 657 N N . PHE A 1 84 ? 1.979 2.734 9.210 1.00 96.69 84 PHE A N 1
ATOM 658 C CA . PHE A 1 84 ? 0.624 2.262 8.908 1.00 96.69 84 PHE A CA 1
ATOM 659 C C . PHE A 1 84 ? 0.328 0.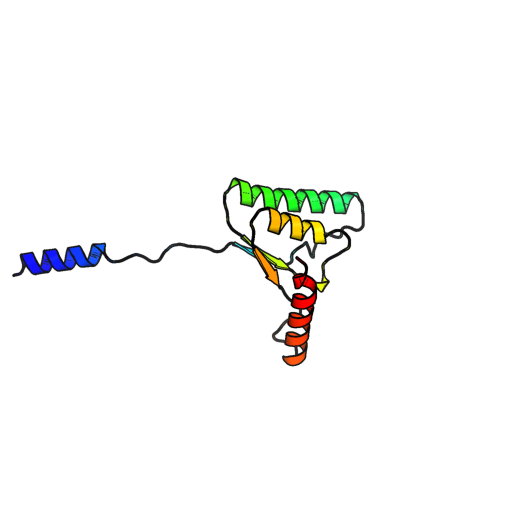932 9.608 1.00 96.69 84 PHE A C 1
ATOM 661 O O . PHE A 1 84 ? -0.689 0.793 10.285 1.00 96.69 84 PHE A O 1
ATOM 668 N N . LYS A 1 85 ? 1.263 -0.020 9.511 1.00 96.94 85 LYS A N 1
ATOM 669 C CA . LYS A 1 85 ? 1.163 -1.329 10.164 1.00 96.94 85 LYS A CA 1
ATOM 670 C C . LYS A 1 85 ? 1.194 -1.209 11.689 1.00 96.94 85 LYS A C 1
ATOM 672 O O . LYS A 1 85 ? 0.392 -1.839 12.372 1.00 96.94 85 LYS A O 1
ATOM 677 N N . ALA A 1 86 ? 2.073 -0.365 12.233 1.00 97.56 86 ALA A N 1
ATOM 678 C CA . ALA A 1 86 ? 2.17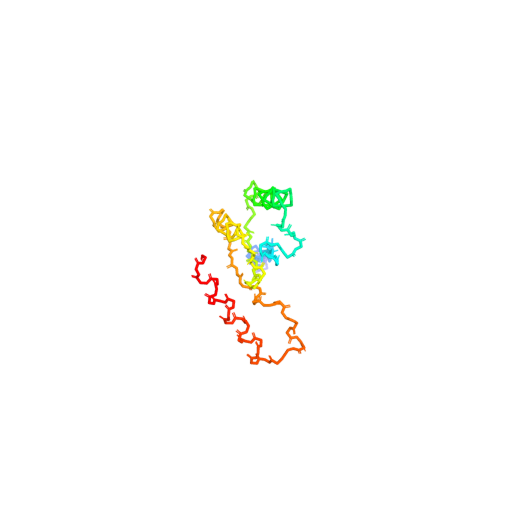5 -0.110 13.671 1.00 97.56 86 ALA A CA 1
ATOM 679 C C . ALA A 1 86 ? 0.914 0.549 14.254 1.00 97.56 86 ALA A C 1
ATOM 681 O O . ALA A 1 86 ? 0.611 0.341 15.426 1.00 97.56 86 ALA A O 1
ATOM 682 N N . ALA A 1 87 ? 0.155 1.296 13.445 1.00 97.31 87 ALA A N 1
ATOM 683 C CA . ALA A 1 87 ? -1.153 1.833 13.821 1.00 97.31 87 ALA A CA 1
ATOM 684 C C . ALA A 1 87 ? -2.277 0.771 13.840 1.00 97.31 87 ALA A C 1
ATOM 686 O O . ALA A 1 87 ? -3.414 1.096 14.171 1.00 97.31 87 ALA A O 1
ATOM 687 N N . GLY A 1 88 ? -1.972 -0.492 13.516 1.00 97.44 88 GLY A N 1
ATOM 688 C CA . GLY A 1 88 ? -2.919 -1.610 13.544 1.00 97.44 88 GLY A CA 1
ATOM 689 C C . GLY A 1 88 ? -3.671 -1.837 12.232 1.00 97.44 88 GLY A C 1
ATOM 690 O O . GLY A 1 88 ? -4.624 -2.614 12.208 1.00 97.44 88 GLY A O 1
ATOM 691 N N . PHE A 1 89 ? -3.265 -1.176 11.145 1.00 98.06 89 PHE A N 1
ATOM 692 C CA . PHE A 1 89 ? -3.881 -1.348 9.833 1.00 98.06 89 PHE A CA 1
ATOM 693 C C . PHE A 1 89 ? -3.228 -2.473 9.026 1.00 98.06 89 PHE A C 1
ATOM 695 O O . PHE A 1 89 ? -2.051 -2.798 9.198 1.00 98.06 89 PHE A O 1
ATOM 702 N N . ASN A 1 90 ? -3.994 -3.043 8.096 1.00 97.88 90 ASN A N 1
ATOM 703 C CA . ASN A 1 90 ? -3.512 -4.108 7.222 1.00 97.88 90 ASN A CA 1
ATOM 704 C C . ASN A 1 90 ? -2.785 -3.534 6.003 1.00 97.88 90 ASN A C 1
ATOM 706 O O . ASN A 1 90 ? -3.144 -2.472 5.492 1.00 97.88 90 ASN A O 1
ATOM 710 N N . LEU A 1 91 ? -1.798 -4.272 5.497 1.00 97.50 91 LEU A N 1
ATOM 711 C CA . LEU A 1 91 ? -1.094 -3.958 4.257 1.00 97.50 91 LEU A CA 1
ATOM 712 C C . LEU A 1 91 ? -1.208 -5.123 3.274 1.00 97.50 91 LEU A C 1
ATOM 714 O O . LEU A 1 91 ? -1.107 -6.286 3.662 1.00 97.50 91 LEU A O 1
ATOM 718 N N . GLY A 1 92 ? -1.401 -4.793 2.002 1.00 97.12 92 GLY A N 1
ATOM 719 C CA . GLY A 1 92 ? -1.463 -5.719 0.881 1.00 97.12 92 GLY A CA 1
ATOM 720 C C . GLY A 1 92 ? -0.659 -5.218 -0.317 1.00 97.12 92 GLY A C 1
ATOM 721 O O . GLY A 1 92 ? -0.207 -4.073 -0.367 1.00 97.12 92 GLY A O 1
ATOM 722 N N . SER A 1 93 ? -0.474 -6.092 -1.300 1.00 97.00 93 SER A N 1
ATOM 723 C CA . SER A 1 93 ? 0.225 -5.778 -2.548 1.00 97.00 93 SER A CA 1
ATOM 724 C C . SER A 1 93 ? -0.725 -5.148 -3.570 1.00 97.00 93 SER A C 1
ATOM 726 O O . SER A 1 93 ? -1.808 -5.675 -3.815 1.00 97.00 93 SER A O 1
ATOM 728 N N . HIS A 1 94 ? -0.297 -4.055 -4.203 1.00 97.44 94 HIS A N 1
ATOM 729 C CA . HIS A 1 94 ? -0.899 -3.476 -5.408 1.00 97.44 94 HIS A CA 1
ATOM 730 C C . HIS A 1 94 ? -0.019 -3.722 -6.643 1.00 97.44 94 HIS A C 1
ATOM 732 O O . HIS A 1 94 ? 0.105 -2.870 -7.523 1.00 97.44 94 HIS A O 1
ATOM 738 N N . THR A 1 95 ? 0.609 -4.901 -6.709 1.00 97.56 95 THR A N 1
ATOM 739 C CA . THR A 1 95 ? 1.633 -5.285 -7.701 1.00 97.56 95 THR A CA 1
ATOM 740 C C . THR A 1 95 ? 2.948 -4.514 -7.552 1.00 97.56 95 THR A C 1
ATOM 742 O O . THR A 1 95 ? 3.113 -3.661 -6.677 1.00 97.56 95 THR A O 1
ATOM 745 N N . TYR A 1 96 ? 3.944 -4.855 -8.370 1.00 97.31 96 TYR A N 1
ATOM 746 C CA . TYR A 1 96 ? 5.251 -4.215 -8.296 1.00 97.31 96 TYR A CA 1
ATOM 747 C C . TYR A 1 96 ? 5.296 -2.972 -9.181 1.00 97.31 96 TYR A C 1
ATOM 749 O O . TYR A 1 96 ? 5.801 -1.935 -8.752 1.00 97.31 96 TYR A O 1
ATOM 757 N N . SER A 1 97 ? 4.773 -3.057 -10.402 1.00 95.81 97 SER A N 1
ATOM 758 C CA . SER A 1 97 ? 4.871 -1.985 -11.397 1.00 95.81 97 SER A CA 1
ATOM 759 C C . SER A 1 97 ? 3.552 -1.300 -11.737 1.00 95.81 97 SER A C 1
ATOM 761 O O . SER A 1 97 ? 3.572 -0.372 -12.544 1.00 95.81 97 SER A O 1
ATOM 763 N N . HIS A 1 98 ? 2.433 -1.711 -11.131 1.00 96.00 98 HIS A N 1
ATOM 764 C CA . HIS A 1 98 ? 1.112 -1.128 -11.386 1.00 96.00 98 HIS A CA 1
ATOM 765 C C . HIS A 1 98 ? 0.705 -1.228 -12.871 1.00 96.00 98 HIS A C 1
ATOM 767 O O . HIS A 1 98 ? 0.165 -0.301 -13.480 1.00 96.00 98 HIS A O 1
ATOM 773 N N . TYR A 1 99 ? 1.026 -2.364 -13.498 1.00 95.25 99 TYR A N 1
ATOM 774 C CA . TYR A 1 99 ? 0.674 -2.616 -14.891 1.00 95.25 99 TYR A CA 1
ATOM 775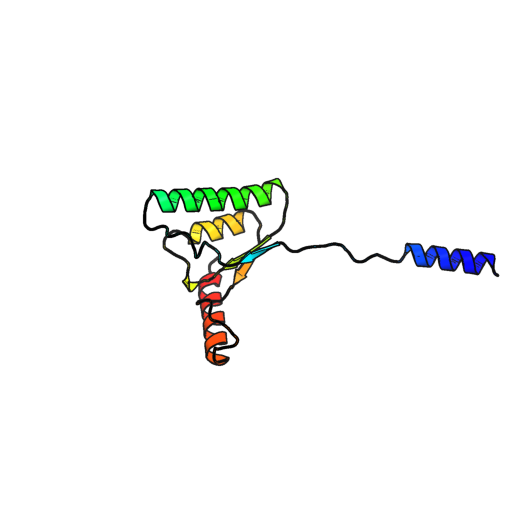 C C . TYR A 1 99 ? -0.823 -2.892 -15.057 1.00 95.25 99 TYR A C 1
ATOM 777 O O . TYR A 1 99 ? -1.459 -3.529 -14.219 1.00 95.25 99 TYR A O 1
ATOM 785 N N . ASN A 1 100 ? -1.377 -2.482 -16.200 1.00 95.38 100 ASN A N 1
ATOM 786 C CA . ASN A 1 100 ? -2.747 -2.824 -16.565 1.00 95.38 100 ASN A CA 1
ATOM 787 C C . ASN A 1 100 ? -2.844 -4.315 -16.931 1.00 95.38 100 ASN A C 1
ATOM 789 O O . ASN A 1 100 ? -2.355 -4.741 -17.985 1.00 95.38 100 ASN A O 1
ATOM 793 N N . LEU A 1 101 ? -3.523 -5.083 -16.073 1.00 93.44 101 LEU A N 1
ATOM 794 C CA . LEU A 1 101 ? -3.763 -6.519 -16.237 1.00 93.44 101 LEU A CA 1
ATOM 795 C C . LEU A 1 101 ? -4.388 -6.862 -17.597 1.00 93.44 101 LEU A C 1
ATOM 797 O O . LEU A 1 101 ? -4.000 -7.848 -18.214 1.00 93.44 101 LEU A O 1
ATOM 801 N N . ASN A 1 102 ? -5.300 -6.030 -18.108 1.00 95.88 102 ASN A N 1
ATOM 802 C CA . ASN A 1 102 ? -6.027 -6.310 -19.352 1.00 95.88 102 ASN A CA 1
ATOM 803 C C . ASN A 1 102 ? -5.147 -6.229 -20.607 1.00 95.88 102 ASN A C 1
ATOM 805 O O . ASN A 1 102 ? -5.547 -6.689 -21.673 1.00 95.88 102 ASN A O 1
ATOM 809 N N . THR A 1 103 ? -3.965 -5.620 -20.502 1.00 95.25 103 THR A N 1
ATOM 810 C CA . THR A 1 103 ? -3.043 -5.421 -21.632 1.00 95.25 103 THR A CA 1
ATOM 811 C C . THR A 1 103 ? -1.739 -6.198 -21.481 1.00 95.25 103 THR A C 1
ATOM 813 O O . THR A 1 103 ? -0.881 -6.141 -22.361 1.00 95.25 103 THR A O 1
ATOM 816 N N . MET A 1 104 ? -1.558 -6.900 -20.362 1.00 93.56 104 MET A N 1
ATOM 817 C CA . MET A 1 104 ? -0.324 -7.604 -20.040 1.00 93.56 104 MET A CA 1
ATOM 818 C C . MET A 1 104 ? -0.484 -9.111 -20.250 1.00 93.56 104 MET A C 1
ATOM 820 O O . MET A 1 104 ? -1.530 -9.692 -19.987 1.00 93.56 104 MET A O 1
ATOM 824 N N . ASN A 1 105 ? 0.582 -9.767 -20.708 1.00 96.94 105 ASN A N 1
ATOM 825 C CA . ASN A 1 105 ? 0.638 -11.226 -20.712 1.00 96.94 105 ASN A CA 1
ATOM 826 C C . ASN A 1 105 ? 0.569 -11.767 -19.268 1.00 96.94 105 ASN A C 1
ATOM 828 O O . ASN A 1 105 ? 1.243 -11.238 -18.382 1.00 96.94 105 ASN A O 1
ATOM 832 N N . VAL A 1 106 ? -0.211 -12.834 -19.063 1.00 96.69 106 VAL A N 1
ATOM 833 C CA . VAL A 1 106 ? -0.481 -13.420 -17.740 1.00 96.69 106 VAL A CA 1
ATOM 834 C C . VAL A 1 106 ? 0.788 -13.823 -16.988 1.00 96.69 106 VAL A C 1
ATOM 836 O O . VAL A 1 106 ? 0.927 -13.464 -15.823 1.00 96.69 106 VAL A O 1
ATOM 839 N N . ASP A 1 107 ? 1.752 -14.469 -17.647 1.00 97.81 107 ASP A N 1
ATOM 840 C CA . ASP A 1 107 ? 2.985 -14.926 -16.993 1.00 97.81 107 ASP A CA 1
ATOM 841 C C . ASP A 1 107 ? 3.818 -13.740 -16.506 1.00 97.81 107 ASP A C 1
ATOM 843 O O . ASP A 1 107 ? 4.375 -13.756 -15.407 1.00 97.81 107 ASP A O 1
ATOM 847 N N . LYS A 1 108 ? 3.860 -12.663 -17.300 1.00 97.75 108 LYS A N 1
ATOM 848 C CA . LYS A 1 108 ? 4.544 -11.430 -16.900 1.00 97.75 108 LYS A CA 1
ATOM 849 C C . LYS A 1 108 ? 3.836 -10.734 -15.740 1.00 97.75 108 LYS A C 1
ATOM 851 O O . LYS A 1 108 ? 4.517 -10.207 -14.866 1.00 97.75 108 LYS A O 1
ATOM 856 N N . TYR A 1 109 ? 2.504 -10.730 -15.725 1.00 98.00 109 TYR A N 1
ATOM 857 C CA . TYR A 1 109 ? 1.739 -10.132 -14.633 1.00 98.00 109 TYR A CA 1
ATOM 858 C C . TYR A 1 109 ? 1.924 -10.915 -13.327 1.00 98.00 109 TYR A C 1
ATOM 860 O O . TYR A 1 109 ? 2.204 -10.325 -12.289 1.00 98.00 109 TYR A O 1
ATOM 868 N N . LEU A 1 110 ? 1.866 -12.250 -13.379 1.00 97.94 110 LEU A N 1
ATOM 869 C CA . LEU A 1 110 ? 2.130 -13.105 -12.218 1.00 97.94 110 LEU A CA 1
ATOM 870 C C . LEU A 1 110 ? 3.558 -12.925 -11.684 1.00 97.94 110 LEU A C 1
ATOM 872 O O . LEU A 1 110 ? 3.755 -12.870 -10.471 1.00 97.94 110 LEU A O 1
ATOM 876 N N . ALA A 1 111 ? 4.551 -12.778 -12.566 1.00 98.31 111 ALA A N 1
ATOM 877 C CA . ALA A 1 111 ? 5.921 -12.473 -12.158 1.00 98.31 111 ALA A CA 1
ATOM 878 C C . ALA A 1 111 ? 6.044 -11.094 -11.479 1.00 98.31 111 ALA A C 1
ATOM 880 O O . ALA A 1 111 ? 6.828 -10.947 -10.540 1.00 98.31 111 ALA A O 1
ATOM 881 N N . ASP A 1 112 ? 5.271 -10.096 -11.922 1.00 98.44 112 ASP A N 1
ATOM 882 C CA . ASP A 1 112 ? 5.215 -8.769 -11.295 1.00 98.44 112 ASP A CA 1
ATOM 883 C C . ASP A 1 112 ? 4.600 -8.827 -9.887 1.00 98.44 112 ASP A C 1
ATOM 885 O O . ASP A 1 112 ? 5.163 -8.271 -8.943 1.00 98.44 112 ASP A O 1
ATOM 889 N N . VAL A 1 113 ? 3.511 -9.587 -9.716 1.00 98.19 113 VAL A N 1
ATOM 890 C CA . VAL A 1 113 ? 2.893 -9.854 -8.405 1.00 98.19 113 VAL A CA 1
ATOM 891 C C . VAL A 1 113 ? 3.877 -10.564 -7.471 1.00 98.19 113 VAL A C 1
ATOM 893 O O . VAL A 1 113 ? 4.144 -10.073 -6.378 1.00 98.19 113 VAL A O 1
ATOM 896 N N . ALA A 1 114 ? 4.504 -11.657 -7.919 1.00 98.44 114 ALA A N 1
ATOM 897 C CA . ALA A 1 114 ? 5.466 -12.406 -7.105 1.00 98.44 114 ALA A CA 1
ATOM 898 C C . ALA A 1 114 ? 6.688 -11.558 -6.705 1.00 98.44 114 ALA A C 1
ATOM 900 O O . ALA A 1 114 ? 7.245 -11.706 -5.614 1.00 98.44 114 ALA A O 1
ATOM 901 N N . ARG A 1 115 ? 7.115 -10.638 -7.580 1.00 98.44 115 ARG A N 1
ATOM 902 C CA . ARG A 1 115 ? 8.169 -9.670 -7.267 1.00 98.44 115 ARG A CA 1
ATOM 903 C C . ARG A 1 115 ? 7.734 -8.705 -6.168 1.00 98.44 115 ARG A C 1
ATOM 905 O O . ARG A 1 115 ? 8.552 -8.402 -5.300 1.00 98.44 115 ARG A O 1
ATOM 912 N N . ALA A 1 116 ? 6.491 -8.228 -6.202 1.00 98.00 116 ALA A N 1
ATOM 913 C CA . ALA A 1 116 ? 5.937 -7.382 -5.150 1.00 98.00 116 ALA A CA 1
ATOM 914 C C . ALA A 1 116 ? 5.918 -8.119 -3.808 1.00 98.00 116 ALA A C 1
ATOM 916 O O . ALA A 1 116 ? 6.456 -7.603 -2.832 1.00 98.00 116 ALA A O 1
ATOM 917 N N . ASP A 1 117 ? 5.412 -9.353 -3.785 1.00 97.81 117 ASP A N 1
ATOM 918 C CA . ASP A 1 117 ? 5.330 -10.171 -2.570 1.00 97.81 117 ASP A CA 1
ATOM 919 C C . ASP A 1 117 ? 6.710 -10.397 -1.943 1.00 97.81 117 ASP A C 1
ATOM 921 O O . ASP A 1 117 ? 6.879 -10.266 -0.732 1.00 97.81 117 ASP A O 1
ATOM 925 N N . LYS A 1 118 ? 7.735 -10.647 -2.768 1.00 98.12 118 LYS A N 1
ATOM 926 C CA . LYS A 1 118 ? 9.122 -10.781 -2.299 1.00 98.12 118 LYS A CA 1
ATOM 927 C C . LYS A 1 118 ? 9.666 -9.502 -1.651 1.00 98.12 118 LYS A C 1
ATOM 929 O O . LYS A 1 118 ? 10.482 -9.587 -0.740 1.00 98.12 118 LYS A O 1
ATOM 934 N N . VAL A 1 119 ? 9.285 -8.324 -2.145 1.00 97.12 119 VAL A N 1
ATOM 935 C CA . VAL A 1 119 ? 9.705 -7.043 -1.551 1.00 97.12 119 VAL A CA 1
ATOM 936 C C . VAL A 1 119 ? 8.947 -6.788 -0.252 1.00 97.12 119 VAL A C 1
ATOM 938 O O . VAL A 1 119 ? 9.545 -6.385 0.742 1.00 97.12 119 VAL A O 1
ATOM 941 N N . LEU A 1 120 ? 7.639 -7.043 -0.255 1.00 96.88 120 LEU A N 1
ATOM 942 C CA . LEU A 1 120 ? 6.756 -6.752 0.867 1.00 96.88 120 LEU A CA 1
ATOM 943 C C . LEU A 1 120 ? 6.827 -7.798 1.981 1.00 96.88 120 LEU A C 1
ATOM 945 O O . LEU A 1 120 ? 6.403 -7.504 3.086 1.00 96.88 120 LEU A O 1
ATOM 949 N N . SER A 1 121 ? 7.432 -8.971 1.775 1.00 96.00 121 SER A N 1
ATOM 950 C CA . SER A 1 121 ? 7.599 -9.972 2.843 1.00 96.00 121 SER A CA 1
ATOM 951 C C . SER A 1 121 ? 8.417 -9.482 4.046 1.00 96.00 121 SER A C 1
ATOM 953 O O . SER A 1 121 ? 8.459 -10.155 5.071 1.00 96.00 121 SER A O 1
ATOM 955 N N . ALA A 1 122 ? 9.119 -8.357 3.903 1.00 92.31 122 ALA A N 1
ATOM 956 C CA . ALA A 1 122 ? 9.905 -7.735 4.962 1.00 92.31 122 ALA A CA 1
ATOM 957 C C . ALA A 1 122 ? 9.107 -6.754 5.843 1.00 92.31 122 ALA A C 1
ATOM 959 O O . ALA A 1 122 ? 9.671 -6.277 6.827 1.00 92.31 122 ALA A O 1
ATOM 960 N N . ILE A 1 123 ? 7.858 -6.410 5.484 1.00 89.12 123 ILE A N 1
ATOM 961 C CA . ILE A 1 123 ? 7.036 -5.430 6.221 1.00 89.12 123 ILE A CA 1
ATOM 962 C C . ILE A 1 123 ? 6.201 -6.076 7.315 1.00 89.12 123 ILE A C 1
ATOM 964 O O . ILE A 1 123 ? 5.551 -7.126 7.103 1.00 89.12 123 ILE A O 1
#

Foldseek 3Di:
DVVVVVVVVVVVVVVPDDDDPDDAAEAEAPPHLPQPPPDVVSVVVSVVVLVVVLVVCLVVVPAHEYEYQLQSQDPPRVVSVVVNVVSVHHYHYCFNHVDDPVPDDPVVRVVRRVVSCVSPVVD

Radius of gyration: 22.47 Å; chains: 1; bounding box: 69×44×38 Å

pLDDT: mean 89.98, std 10.31, range [53.75, 98.44]

Sequence (123 aa):
MRSFLIAVFSFVSFLSFGQTREIAITIDDLPFVASKMDTPGNQQRAIERFDRLVQFLVDNQVPATGFIIAGAIGKGQWAFLEKFKAAGFNLGSHTYSHYNLNTMNVDKYLADVARADKVLSAI